Protein AF-A0A5N8HKJ6-F1 (afdb_monomer)

Solvent-accessible surface area (backbone atoms only — not comparable to full-atom values): 8875 Å² total; per-residue (Å²): 114,64,39,74,76,70,75,44,94,75,82,91,80,91,73,61,70,11,53,55,46,52,51,47,43,6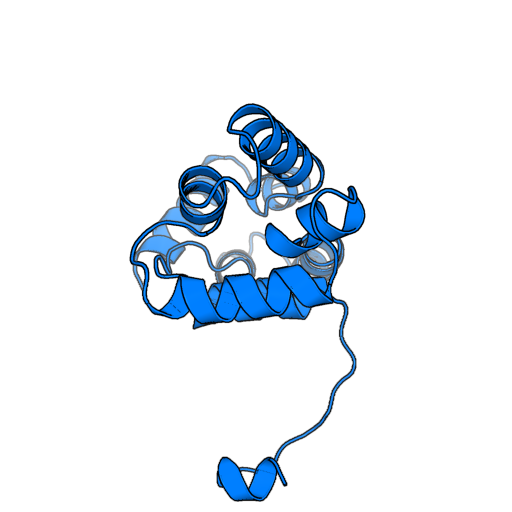2,78,64,40,96,67,66,45,75,42,69,64,57,40,47,50,50,35,38,76,71,64,75,39,53,73,67,55,44,54,52,50,49,65,63,38,31,79,29,40,78,54,71,73,54,54,40,39,74,74,63,72,39,54,77,71,57,50,55,56,49,52,66,58,44,73,80,48,92,59,58,68,68,59,43,37,36,75,73,65,70,41,53,67,69,54,49,54,51,51,55,48,53,50,57,73,58,37,60,54,67,66,62,50,43,45,74,73,70,45,53,72,65,60,49,51,48,42,46,56,66,34,55,76,118

Organism: Escherichia coli (NCBI:txid562)

Foldseek 3Di:
DVCVVVVHDDDDDDDAPLVVLLVCCCVPPPQNLDNLVLLLVVCVVVVVDDPVLSVVLCVVQRNLHDDLLRLCCVVVLDPPVRSVVLVVVCVPPPDDSLVSCCVVVSDPPVRSVVSVVVSVVSHDDSLVSSVVSPDDPVSSVVSSVVSNPD

pLDDT: mean 89.21, std 8.7, range [45.34, 97.31]

Structure (mmCIF, N/CA/C/O backbone):
data_AF-A0A5N8HKJ6-F1
#
_entry.id   AF-A0A5N8HKJ6-F1
#
loop_
_atom_site.group_PDB
_atom_site.id
_atom_site.type_symbol
_atom_site.label_atom_id
_atom_site.label_alt_id
_atom_site.label_comp_id
_atom_site.label_asym_id
_atom_site.label_entity_id
_atom_site.label_seq_id
_atom_site.pdbx_PDB_ins_code
_atom_site.Cartn_x
_atom_site.Cartn_y
_atom_site.Cartn_z
_atom_site.occupancy
_atom_site.B_iso_or_equiv
_atom_site.auth_seq_id
_atom_site.auth_comp_id
_atom_site.auth_asym_id
_atom_site.auth_atom_id
_atom_site.pdbx_PDB_model_num
ATOM 1 N N . ALA A 1 1 ? -11.269 -29.054 0.863 1.00 74.75 1 ALA A N 1
ATOM 2 C CA . ALA A 1 1 ? -12.429 -28.206 1.232 1.00 74.75 1 ALA A CA 1
ATOM 3 C C . ALA A 1 1 ? -12.642 -27.025 0.273 1.00 74.75 1 ALA A C 1
ATOM 5 O O . ALA A 1 1 ? -13.751 -26.889 -0.232 1.00 74.75 1 ALA A O 1
ATOM 6 N N . LEU A 1 2 ? -11.620 -26.202 -0.017 1.00 82.00 2 LEU A N 1
ATOM 7 C CA . LEU A 1 2 ? -11.758 -25.018 -0.887 1.00 82.00 2 LEU A CA 1
ATOM 8 C C . LEU A 1 2 ? -12.127 -25.353 -2.346 1.00 82.00 2 LEU A C 1
ATOM 10 O O . LEU A 1 2 ? -13.099 -24.811 -2.854 1.00 82.00 2 LEU A O 1
ATOM 14 N N . THR A 1 3 ? -11.432 -26.308 -2.979 1.00 88.94 3 THR A N 1
ATOM 15 C CA . THR A 1 3 ? -11.721 -26.800 -4.347 1.00 88.94 3 THR A CA 1
ATOM 16 C C . THR A 1 3 ? -13.197 -27.145 -4.549 1.00 88.94 3 THR A C 1
ATOM 18 O O . THR A 1 3 ? -13.793 -26.771 -5.552 1.00 88.94 3 THR A O 1
ATOM 21 N N . ARG A 1 4 ? -13.813 -27.799 -3.554 1.00 85.38 4 ARG A N 1
ATOM 22 C CA . ARG A 1 4 ? -15.234 -28.174 -3.576 1.00 85.38 4 ARG A CA 1
ATOM 23 C C . ARG A 1 4 ? -16.160 -26.958 -3.498 1.00 85.38 4 ARG A C 1
ATOM 25 O O . ARG A 1 4 ? -17.182 -26.952 -4.162 1.00 85.38 4 ARG A O 1
ATOM 32 N N . LYS A 1 5 ? -15.819 -25.949 -2.687 1.00 88.38 5 LYS A N 1
ATOM 33 C CA . LYS A 1 5 ? -16.622 -24.721 -2.548 1.00 88.38 5 LYS A CA 1
ATOM 34 C C . LYS A 1 5 ? -16.547 -23.822 -3.785 1.00 88.38 5 LYS A C 1
ATOM 36 O O . LYS A 1 5 ? -17.530 -23.176 -4.108 1.00 88.38 5 LYS A O 1
ATOM 41 N N . VAL A 1 6 ? -15.391 -23.768 -4.446 1.00 88.56 6 VAL A N 1
ATOM 42 C CA . VAL A 1 6 ? -15.146 -22.871 -5.591 1.00 88.56 6 VAL A CA 1
ATOM 43 C C . VAL A 1 6 ? -15.450 -23.553 -6.935 1.00 88.56 6 VAL A C 1
ATOM 45 O O . VAL A 1 6 ? -15.562 -22.883 -7.956 1.00 88.56 6 VAL A O 1
ATOM 48 N N . GLY A 1 7 ? -15.571 -24.886 -6.965 1.00 92.31 7 GLY A N 1
ATOM 49 C CA . GLY A 1 7 ? -15.829 -25.649 -8.193 1.00 92.31 7 GLY A CA 1
ATOM 50 C C . GLY A 1 7 ? -14.666 -25.630 -9.192 1.00 92.31 7 GLY A C 1
ATOM 51 O O . GLY A 1 7 ? -14.853 -25.926 -10.367 1.00 92.31 7 GLY A O 1
ATOM 52 N N . ARG A 1 8 ? -13.457 -25.257 -8.751 1.00 92.19 8 ARG A N 1
ATOM 53 C CA . ARG A 1 8 ? -12.254 -25.130 -9.590 1.00 92.19 8 ARG A CA 1
ATOM 54 C C . ARG A 1 8 ? -11.046 -25.745 -8.897 1.00 92.19 8 ARG A C 1
ATOM 56 O O . ARG A 1 8 ? -10.977 -25.757 -7.669 1.00 92.19 8 ARG A O 1
ATOM 63 N N . LYS A 1 9 ? -10.072 -26.228 -9.678 1.00 92.44 9 LYS A N 1
ATOM 64 C CA . LYS A 1 9 ? -8.794 -26.744 -9.159 1.00 92.44 9 LYS A CA 1
ATOM 65 C C . LYS A 1 9 ? -8.050 -25.624 -8.423 1.00 92.44 9 LYS A C 1
ATOM 67 O O . LYS A 1 9 ? -7.729 -24.603 -9.020 1.00 92.44 9 LYS A O 1
ATOM 72 N N . VAL A 1 10 ? -7.760 -25.831 -7.140 1.00 92.00 10 VAL A N 1
ATOM 73 C CA . VAL A 1 10 ? -7.018 -24.879 -6.298 1.00 92.00 10 VAL A CA 1
ATOM 74 C C . VAL A 1 10 ? -5.586 -25.374 -6.111 1.00 92.00 10 VAL A C 1
ATOM 76 O O . VAL A 1 10 ? -5.367 -26.557 -5.849 1.00 92.00 10 VAL A O 1
ATOM 79 N N . ARG A 1 11 ? -4.615 -24.464 -6.228 1.00 92.69 11 ARG A N 1
ATOM 80 C CA . ARG A 1 11 ? -3.211 -24.687 -5.865 1.00 92.69 11 ARG A CA 1
ATOM 81 C C . ARG A 1 11 ? -2.858 -23.765 -4.704 1.00 92.69 11 ARG A C 1
ATOM 83 O O . ARG A 1 11 ? -3.150 -22.576 -4.764 1.00 92.69 11 ARG A O 1
ATOM 90 N N . TYR A 1 12 ? -2.227 -24.314 -3.672 1.00 89.94 12 TYR A N 1
ATOM 91 C CA . TYR A 1 12 ? -1.686 -23.526 -2.569 1.00 89.94 12 TYR A CA 1
ATOM 92 C C . TYR A 1 12 ? -0.279 -23.053 -2.929 1.00 89.94 12 TYR A C 1
ATOM 94 O O . TYR A 1 12 ? 0.519 -23.832 -3.449 1.00 89.94 12 TYR A O 1
ATOM 102 N N . VAL A 1 13 ? 0.008 -21.779 -2.675 1.00 91.25 13 VAL A N 1
ATOM 103 C CA . VAL A 1 13 ? 1.317 -21.164 -2.915 1.00 91.25 13 VAL A CA 1
ATOM 104 C C . VAL A 1 13 ? 1.726 -20.359 -1.690 1.00 91.25 13 VAL A C 1
ATOM 106 O O . VAL A 1 13 ? 0.878 -19.761 -1.027 1.00 91.25 13 VAL A O 1
ATOM 109 N N . ILE A 1 14 ? 3.022 -20.354 -1.389 1.00 91.31 14 ILE A N 1
ATOM 110 C CA . ILE A 1 14 ? 3.601 -19.494 -0.357 1.00 91.31 14 ILE A CA 1
ATOM 111 C C . ILE A 1 14 ? 4.106 -18.236 -1.054 1.00 91.31 14 ILE A C 1
ATOM 113 O O . ILE A 1 14 ? 4.852 -18.315 -2.028 1.00 91.31 14 ILE A O 1
ATOM 117 N N . VAL A 1 15 ? 3.677 -17.078 -0.564 1.00 90.62 15 VAL A N 1
ATOM 118 C CA . VAL A 1 15 ? 4.043 -15.771 -1.111 1.00 90.62 15 VAL A CA 1
ATOM 119 C C . VAL A 1 15 ? 4.403 -14.814 0.015 1.00 90.62 15 VAL A C 1
ATOM 121 O O . VAL A 1 15 ? 3.999 -15.004 1.163 1.00 90.62 15 VAL A O 1
ATOM 124 N N . LEU A 1 16 ? 5.146 -13.759 -0.318 1.00 90.25 16 LEU A N 1
ATOM 125 C CA . LEU A 1 16 ? 5.393 -12.665 0.616 1.00 90.25 16 LEU A CA 1
ATOM 126 C C . LEU A 1 16 ? 4.070 -12.015 1.024 1.00 90.25 16 LEU A C 1
ATOM 128 O O . LEU A 1 16 ? 3.171 -11.850 0.201 1.00 90.25 16 LEU A O 1
ATOM 132 N N . ARG A 1 17 ? 3.986 -11.568 2.276 1.00 89.19 17 ARG A N 1
ATOM 133 C CA . ARG A 1 17 ? 2.807 -10.888 2.828 1.00 89.19 17 ARG A CA 1
ATOM 134 C C . ARG A 1 17 ? 2.289 -9.766 1.926 1.00 89.19 17 ARG A C 1
ATOM 136 O O . ARG A 1 17 ? 1.097 -9.705 1.650 1.00 89.19 17 ARG A O 1
ATOM 143 N N . GLY A 1 18 ? 3.179 -8.921 1.411 1.00 90.94 18 GLY A N 1
ATOM 144 C CA . GLY A 1 18 ? 2.789 -7.815 0.542 1.00 90.94 18 GLY A CA 1
ATOM 145 C C . GLY A 1 18 ? 2.181 -8.237 -0.802 1.00 90.94 18 GLY A C 1
ATOM 146 O O . GLY A 1 18 ? 1.433 -7.458 -1.388 1.00 90.94 18 GLY A O 1
ATOM 147 N N . GLN A 1 19 ? 2.397 -9.480 -1.268 1.00 92.00 19 GLN A N 1
ATOM 148 C CA . GLN A 1 19 ? 1.668 -10.016 -2.431 1.00 92.00 19 GLN A CA 1
ATOM 149 C C . GLN A 1 19 ? 0.180 -10.145 -2.111 1.00 92.00 19 GLN A C 1
ATOM 151 O O . GLN A 1 19 ? -0.664 -9.820 -2.940 1.00 92.00 19 GLN A O 1
ATOM 156 N N . ILE A 1 20 ? -0.140 -10.580 -0.889 1.00 90.56 20 ILE A N 1
ATOM 157 C CA . ILE A 1 20 ? -1.521 -10.694 -0.413 1.00 90.56 20 ILE A CA 1
ATOM 158 C C . ILE A 1 20 ? -2.144 -9.301 -0.353 1.00 90.56 20 ILE A C 1
ATOM 160 O O . ILE A 1 20 ? -3.230 -9.096 -0.882 1.00 90.56 20 ILE A O 1
ATOM 164 N N . VAL A 1 21 ? -1.436 -8.329 0.230 1.00 90.19 21 VAL A N 1
ATOM 165 C CA . VAL A 1 21 ? -1.908 -6.939 0.328 1.00 90.19 21 VAL A CA 1
ATOM 166 C C . VAL A 1 21 ? -2.183 -6.349 -1.052 1.00 90.19 21 VAL A C 1
ATOM 168 O O . VAL A 1 21 ? -3.248 -5.777 -1.277 1.00 90.19 21 VAL A O 1
ATOM 171 N N . THR A 1 22 ? -1.250 -6.521 -1.987 1.00 90.12 22 THR A N 1
ATOM 172 C CA . THR A 1 22 ? -1.385 -5.994 -3.349 1.00 90.12 22 THR A CA 1
ATOM 173 C C . THR A 1 22 ? -2.542 -6.663 -4.091 1.00 90.12 22 THR A C 1
ATOM 175 O O . THR A 1 22 ? -3.369 -5.971 -4.676 1.00 90.12 22 THR A O 1
ATOM 178 N N . GLY A 1 23 ? -2.678 -7.989 -3.989 1.00 89.31 23 GLY A N 1
ATOM 179 C CA . GLY A 1 23 ? -3.789 -8.723 -4.597 1.00 89.31 23 GLY A CA 1
ATOM 180 C C . GLY A 1 23 ? -5.154 -8.353 -4.009 1.00 89.31 23 GLY A C 1
ATOM 181 O O . GLY A 1 23 ? -6.116 -8.181 -4.752 1.00 89.31 23 GLY A O 1
ATOM 182 N N . LEU A 1 24 ? -5.248 -8.171 -2.687 1.00 87.31 24 LEU A N 1
ATOM 183 C CA . LEU A 1 24 ? -6.483 -7.713 -2.047 1.00 87.31 24 LEU A CA 1
ATOM 184 C C . LEU A 1 24 ? -6.882 -6.317 -2.531 1.00 87.31 24 LEU A C 1
ATOM 186 O O . LEU A 1 24 ? -8.059 -6.087 -2.789 1.00 87.31 24 LEU A O 1
ATOM 190 N N . ARG A 1 25 ? -5.923 -5.396 -2.683 1.00 86.44 25 ARG A N 1
ATOM 191 C CA . ARG A 1 25 ? -6.202 -4.061 -3.230 1.00 86.44 25 ARG A CA 1
ATOM 192 C C . ARG A 1 25 ? -6.677 -4.139 -4.678 1.00 86.44 25 ARG A C 1
ATOM 194 O O . ARG A 1 25 ? -7.692 -3.534 -4.980 1.00 86.44 25 ARG A O 1
ATOM 201 N N . HIS A 1 26 ? -6.023 -4.931 -5.524 1.00 85.00 26 HIS A N 1
ATOM 202 C CA . HIS A 1 26 ? -6.441 -5.105 -6.917 1.00 85.00 26 HIS A CA 1
ATOM 203 C C . HIS A 1 26 ? -7.901 -5.590 -7.030 1.00 85.00 26 HIS A C 1
ATOM 205 O O . HIS A 1 26 ? -8.706 -4.988 -7.732 1.00 85.00 26 HIS A O 1
ATOM 211 N N . TRP A 1 27 ? -8.281 -6.637 -6.288 1.00 82.88 27 TRP A N 1
ATOM 212 C CA . TRP A 1 27 ? -9.621 -7.228 -6.416 1.00 82.88 27 TRP A CA 1
ATOM 213 C C . TRP A 1 27 ? -10.718 -6.515 -5.615 1.00 82.88 27 TRP A C 1
ATOM 215 O O . TRP A 1 27 ? -11.883 -6.550 -6.014 1.00 82.88 27 TRP A O 1
ATOM 225 N N . TYR A 1 28 ? -10.377 -5.901 -4.477 1.00 78.44 28 TYR A N 1
ATOM 226 C CA . TYR A 1 28 ? -11.363 -5.416 -3.503 1.00 78.44 28 TYR A CA 1
ATOM 227 C C . TYR A 1 28 ? -11.262 -3.923 -3.171 1.00 78.44 28 TYR A C 1
ATOM 229 O O . TYR A 1 28 ? -12.129 -3.414 -2.453 1.00 78.44 28 TYR A O 1
ATOM 237 N N . ALA A 1 29 ? -10.259 -3.186 -3.663 1.00 75.25 29 ALA A N 1
ATOM 238 C CA . ALA A 1 29 ? -10.271 -1.737 -3.496 1.00 75.25 29 ALA A CA 1
ATOM 239 C C . ALA A 1 29 ? -11.431 -1.139 -4.302 1.00 75.25 29 ALA A C 1
ATOM 241 O O . ALA A 1 29 ? -11.594 -1.389 -5.493 1.00 75.25 29 ALA A O 1
ATOM 242 N N . ARG A 1 30 ? -12.238 -0.298 -3.643 1.00 60.50 30 ARG A N 1
ATOM 243 C CA . ARG A 1 30 ? -13.387 0.393 -4.258 1.00 60.50 30 ARG A CA 1
ATOM 244 C C . ARG A 1 30 ? -12.985 1.431 -5.323 1.00 60.50 30 ARG A C 1
ATOM 246 O O . ARG A 1 30 ? -13.863 2.030 -5.928 1.00 60.50 30 ARG A O 1
ATOM 253 N N . ARG A 1 31 ? -11.684 1.658 -5.537 1.00 57.84 31 ARG A N 1
ATOM 254 C CA . ARG A 1 31 ? -11.116 2.475 -6.619 1.00 57.84 31 ARG A CA 1
ATOM 255 C C . ARG A 1 31 ? -10.070 1.622 -7.335 1.00 57.84 31 ARG A C 1
ATOM 257 O O . ARG A 1 31 ? -9.027 1.350 -6.747 1.00 57.84 31 ARG A O 1
ATOM 264 N N . ARG A 1 32 ? -10.393 1.161 -8.545 1.00 57.78 32 ARG A N 1
ATOM 265 C CA . ARG A 1 32 ? -9.575 0.227 -9.341 1.00 57.78 32 ARG A CA 1
ATOM 266 C C . ARG A 1 32 ? -8.406 0.886 -10.086 1.00 57.78 32 ARG A C 1
ATOM 268 O O . ARG A 1 32 ? -7.538 0.170 -10.552 1.00 57.78 32 ARG A O 1
ATOM 275 N N . GLY A 1 33 ? -8.318 2.217 -10.088 1.00 55.91 33 GLY A N 1
ATOM 276 C CA . GLY A 1 33 ? -7.417 2.979 -10.966 1.00 55.91 33 GLY A CA 1
ATOM 277 C C . GLY A 1 33 ? -5.908 2.939 -10.680 1.00 55.91 33 GLY A C 1
ATOM 278 O O . GLY A 1 33 ? -5.175 3.757 -11.212 1.00 55.91 33 GLY A O 1
ATOM 279 N N . HIS A 1 34 ? -5.415 2.047 -9.818 1.00 71.06 34 HIS A N 1
ATOM 280 C CA . HIS A 1 34 ? -3.977 1.940 -9.538 1.00 71.06 34 HIS A CA 1
ATOM 281 C C . HIS A 1 34 ? -3.574 0.477 -9.381 1.00 71.06 34 HIS A C 1
ATOM 283 O O . HIS A 1 34 ? -3.286 0.028 -8.267 1.00 71.06 34 HIS A O 1
ATOM 289 N N . ASP A 1 35 ? -3.566 -0.277 -10.481 1.00 86.19 35 ASP A N 1
ATOM 290 C CA . ASP A 1 35 ? -2.946 -1.597 -10.501 1.00 86.19 35 ASP A CA 1
ATOM 291 C C . ASP A 1 35 ? -1.445 -1.485 -10.831 1.00 86.19 35 ASP A C 1
ATOM 293 O O . ASP A 1 35 ? -1.060 -1.268 -11.984 1.00 86.19 35 ASP A O 1
ATOM 297 N N . PRO A 1 36 ? -0.544 -1.700 -9.853 1.00 90.06 36 PRO A N 1
ATOM 298 C CA . PRO A 1 36 ? 0.885 -1.601 -10.103 1.00 90.06 36 PRO A CA 1
ATOM 299 C C . PRO A 1 36 ? 1.395 -2.691 -11.060 1.00 90.06 36 PRO A C 1
ATOM 301 O O . PRO A 1 36 ? 2.464 -2.530 -11.647 1.00 90.06 36 PRO A O 1
ATOM 304 N N . ARG A 1 37 ? 0.673 -3.813 -11.228 1.00 90.44 37 ARG A N 1
ATOM 305 C CA . ARG A 1 37 ? 1.037 -4.838 -12.219 1.00 90.44 37 ARG A CA 1
ATOM 306 C C . ARG A 1 37 ? 0.744 -4.389 -13.639 1.00 90.44 37 ARG A C 1
ATOM 308 O O . ARG A 1 37 ? 1.591 -4.617 -14.500 1.00 90.44 37 ARG A O 1
ATOM 315 N N . ALA A 1 38 ? -0.402 -3.762 -13.867 1.00 90.31 38 ALA A N 1
ATOM 316 C 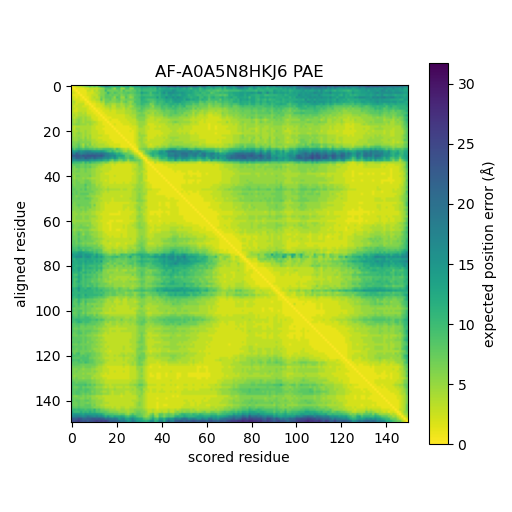CA . ALA A 1 38 ? -0.765 -3.241 -15.176 1.00 90.31 38 ALA A CA 1
ATOM 317 C C . ALA A 1 38 ? 0.172 -2.098 -15.598 1.00 90.31 38 ALA A C 1
ATOM 319 O O . ALA A 1 38 ? 0.647 -2.105 -16.728 1.00 90.31 38 ALA A O 1
ATOM 320 N N . MET A 1 39 ? 0.582 -1.212 -14.676 1.00 92.19 39 MET A N 1
ATOM 321 C CA . MET A 1 39 ? 1.631 -0.211 -14.956 1.00 92.19 39 MET A CA 1
ATOM 322 C C . MET A 1 39 ? 2.929 -0.847 -15.481 1.00 92.19 39 MET A C 1
ATOM 324 O O . MET A 1 39 ? 3.496 -0.392 -16.472 1.00 92.19 39 MET A O 1
ATOM 328 N N . LEU A 1 40 ? 3.406 -1.915 -14.830 1.00 94.94 40 LEU A N 1
ATOM 329 C CA . LEU A 1 40 ? 4.617 -2.620 -15.263 1.00 94.94 40 LEU A CA 1
ATOM 330 C C . LEU A 1 40 ? 4.424 -3.326 -16.606 1.00 94.94 40 LEU A C 1
ATOM 332 O O . LEU A 1 40 ? 5.336 -3.329 -17.428 1.00 94.94 40 LEU A O 1
ATOM 336 N N . TYR A 1 41 ? 3.250 -3.914 -16.832 1.00 94.19 41 TYR A N 1
ATOM 337 C CA . TYR A 1 41 ? 2.916 -4.544 -18.104 1.00 94.19 41 TYR A CA 1
ATOM 338 C C . TYR A 1 41 ? 2.925 -3.524 -19.249 1.00 94.19 41 TYR A C 1
ATOM 340 O O . TYR A 1 41 ? 3.613 -3.741 -20.244 1.00 94.19 41 TYR A O 1
ATOM 348 N N . ASN A 1 42 ? 2.253 -2.383 -19.081 1.00 94.25 42 ASN A N 1
ATOM 349 C CA . ASN A 1 42 ? 2.205 -1.322 -20.087 1.00 94.25 42 ASN A CA 1
ATOM 350 C C . ASN A 1 42 ? 3.594 -0.729 -20.352 1.00 94.25 42 ASN A C 1
ATOM 352 O O . ASN A 1 42 ? 3.953 -0.511 -21.504 1.00 94.25 42 ASN A O 1
ATOM 356 N N . ALA A 1 43 ? 4.432 -0.563 -19.323 1.00 95.75 43 ALA A N 1
ATOM 357 C CA . ALA A 1 43 ? 5.813 -0.113 -19.511 1.00 95.75 43 ALA A CA 1
ATOM 358 C C . ALA A 1 43 ? 6.645 -1.067 -20.394 1.00 95.75 43 ALA A C 1
ATOM 360 O O . ALA A 1 43 ? 7.525 -0.614 -21.128 1.00 95.75 43 ALA A O 1
ATOM 361 N N . VAL A 1 44 ? 6.361 -2.376 -20.354 1.00 96.75 44 VAL A N 1
ATOM 362 C CA . VAL A 1 44 ? 6.970 -3.365 -21.263 1.00 96.75 44 VAL A CA 1
ATOM 363 C C . VAL A 1 44 ? 6.369 -3.271 -22.662 1.00 96.75 44 VAL A C 1
ATOM 365 O O . VAL A 1 44 ? 7.116 -3.324 -23.637 1.00 96.75 44 VAL A O 1
ATOM 368 N N . GLN A 1 45 ? 5.049 -3.084 -22.782 1.00 95.94 45 GLN A N 1
ATOM 369 C CA . GLN A 1 45 ? 4.392 -2.900 -24.085 1.00 95.94 45 GLN A CA 1
ATOM 370 C C . GLN A 1 45 ? 4.938 -1.678 -24.834 1.00 95.94 45 GLN A C 1
ATOM 372 O O . GLN A 1 45 ? 5.201 -1.756 -26.032 1.00 95.94 45 GLN A O 1
ATOM 377 N N . HIS A 1 46 ? 5.193 -0.583 -24.116 1.00 95.81 46 HIS A N 1
ATOM 378 C CA . HIS A 1 46 ? 5.816 0.630 -24.655 1.00 95.81 46 HIS A CA 1
ATOM 379 C C . HIS A 1 46 ? 7.334 0.510 -24.873 1.00 95.81 46 HIS A C 1
ATOM 381 O O . HIS A 1 46 ? 7.964 1.465 -25.321 1.00 95.81 46 HIS A O 1
ATOM 387 N N . GLN A 1 47 ? 7.941 -0.643 -24.561 1.00 96.44 47 GLN A N 1
ATOM 388 C CA . GLN A 1 47 ? 9.388 -0.895 -24.641 1.00 96.44 47 GLN A CA 1
ATOM 389 C C . GLN A 1 47 ? 10.243 0.037 -23.763 1.00 96.44 47 GLN A C 1
ATOM 391 O O . GLN A 1 47 ? 11.446 0.175 -23.980 1.00 96.44 47 GLN A O 1
ATOM 396 N N . TRP A 1 48 ? 9.648 0.665 -22.746 1.00 97.31 48 TRP A N 1
ATOM 397 C CA . TRP A 1 48 ? 10.370 1.514 -21.791 1.00 97.31 48 TRP A CA 1
ATOM 398 C C . TRP A 1 48 ? 11.104 0.693 -20.735 1.00 97.31 48 TRP A C 1
ATOM 400 O O . TRP A 1 48 ? 12.122 1.137 -20.208 1.00 97.31 48 TRP A O 1
ATOM 410 N N . LEU A 1 49 ? 10.599 -0.505 -20.433 1.00 97.31 49 LEU A N 1
ATOM 411 C CA . LEU A 1 49 ? 11.231 -1.467 -19.537 1.00 97.31 49 LEU A CA 1
ATOM 412 C C . LEU A 1 49 ? 11.291 -2.853 -20.170 1.00 97.31 49 LEU A C 1
ATOM 414 O O . LEU A 1 49 ? 10.417 -3.267 -20.925 1.00 97.31 49 LEU A O 1
ATOM 418 N N . THR A 1 50 ? 12.309 -3.610 -19.784 1.00 97.00 50 THR A N 1
ATOM 419 C CA . THR A 1 50 ? 12.413 -5.045 -20.055 1.00 97.00 50 THR A CA 1
ATOM 420 C C . THR A 1 50 ? 11.644 -5.859 -19.015 1.00 97.00 50 THR A C 1
ATOM 422 O O . THR A 1 50 ? 11.437 -5.425 -17.875 1.00 97.00 50 THR A O 1
ATOM 425 N N . GLU A 1 51 ? 11.294 -7.103 -19.355 1.00 95.12 51 GLU A N 1
ATOM 426 C CA . GLU A 1 51 ? 10.691 -8.035 -18.394 1.00 95.12 51 GLU A CA 1
ATOM 427 C C . GLU A 1 51 ? 11.565 -8.225 -17.143 1.00 95.12 51 GLU A C 1
ATOM 429 O O . GLU A 1 51 ? 11.050 -8.268 -16.024 1.00 95.12 51 GLU A O 1
ATOM 434 N N . GLN A 1 52 ? 12.892 -8.256 -17.303 1.00 96.50 52 GLN A N 1
ATOM 435 C CA . GLN A 1 52 ? 13.819 -8.356 -16.177 1.00 96.50 52 GLN A CA 1
ATOM 436 C C . GLN A 1 52 ? 13.688 -7.155 -15.227 1.00 96.50 52 GLN A C 1
ATOM 438 O O . GLN A 1 52 ? 13.536 -7.351 -14.016 1.00 96.50 52 GLN A O 1
ATOM 443 N N . GLN A 1 53 ? 13.693 -5.929 -15.763 1.00 96.44 53 GLN A N 1
ATOM 444 C CA . GLN A 1 53 ? 13.549 -4.707 -14.964 1.00 96.44 53 GLN A CA 1
ATOM 445 C C . GLN A 1 53 ? 12.215 -4.690 -14.216 1.00 96.44 53 GLN A C 1
ATOM 447 O O . GLN A 1 53 ? 12.184 -4.395 -13.021 1.00 96.44 53 GLN A O 1
ATOM 452 N N . THR A 1 54 ? 11.112 -5.083 -14.863 1.00 96.62 54 THR A N 1
ATOM 453 C CA . THR A 1 54 ? 9.817 -5.160 -14.165 1.00 96.62 54 THR A CA 1
ATOM 454 C C . THR A 1 54 ? 9.816 -6.188 -13.035 1.00 96.62 54 THR A C 1
ATOM 456 O O . THR A 1 54 ? 9.253 -5.931 -11.969 1.00 96.62 54 THR A O 1
ATOM 459 N N . GLY A 1 55 ? 10.493 -7.327 -13.214 1.00 95.75 55 GLY A N 1
ATOM 460 C CA . GLY A 1 55 ? 10.665 -8.330 -12.167 1.00 95.75 55 GLY A CA 1
ATOM 461 C C . GLY A 1 55 ? 11.450 -7.800 -10.965 1.00 95.75 55 GLY A C 1
ATOM 462 O O . GLY A 1 55 ? 11.096 -8.076 -9.816 1.00 95.75 55 GLY A O 1
ATOM 463 N N . GLU A 1 56 ? 12.493 -7.00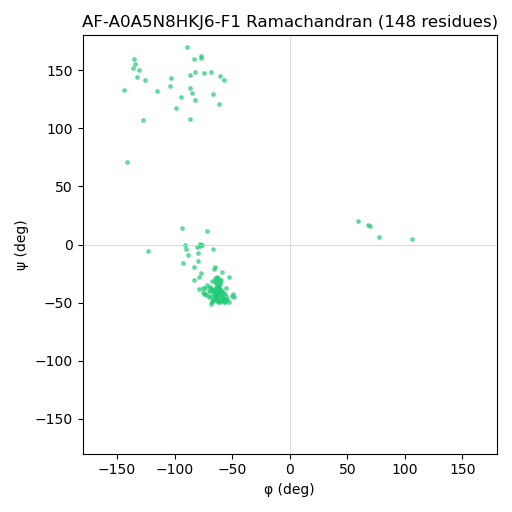6 -11.204 1.00 96.50 56 GLU A N 1
ATOM 464 C CA . GLU A 1 56 ? 13.270 -6.339 -10.155 1.00 96.50 56 GLU A CA 1
ATOM 465 C C . GLU A 1 56 ? 12.450 -5.283 -9.412 1.00 96.50 56 GLU A C 1
ATOM 467 O O . GLU A 1 56 ? 12.412 -5.305 -8.179 1.00 96.50 56 GLU A O 1
ATOM 472 N N . ILE A 1 57 ? 11.731 -4.428 -10.141 1.00 97.19 57 ILE A N 1
ATOM 473 C CA . ILE A 1 57 ? 10.833 -3.424 -9.562 1.00 97.19 57 ILE A CA 1
ATOM 474 C C . ILE A 1 57 ? 9.764 -4.101 -8.702 1.00 97.19 57 ILE A C 1
ATOM 476 O O . ILE A 1 57 ? 9.546 -3.706 -7.557 1.00 97.19 57 ILE A O 1
ATOM 480 N N . TRP A 1 58 ? 9.147 -5.179 -9.192 1.00 95.88 58 TRP A N 1
ATOM 481 C CA . TRP A 1 58 ? 8.136 -5.920 -8.438 1.00 95.88 58 TRP A CA 1
ATOM 482 C C . TRP A 1 58 ? 8.690 -6.512 -7.137 1.00 95.88 58 TRP A C 1
ATOM 484 O O . TRP A 1 58 ? 8.038 -6.443 -6.090 1.00 95.88 58 TRP A O 1
ATOM 494 N N . ARG A 1 59 ? 9.914 -7.061 -7.173 1.00 94.56 59 ARG A N 1
ATOM 495 C CA . ARG A 1 59 ? 10.604 -7.575 -5.977 1.00 94.56 59 ARG A CA 1
ATOM 496 C C . ARG A 1 59 ? 10.913 -6.481 -4.956 1.00 94.56 59 ARG A C 1
ATOM 498 O O . ARG A 1 59 ? 10.907 -6.782 -3.767 1.00 94.56 59 ARG A O 1
ATOM 505 N N . GLN A 1 60 ? 11.144 -5.244 -5.391 1.00 94.69 60 GLN A N 1
ATOM 506 C CA . GLN A 1 60 ? 11.331 -4.095 -4.497 1.00 94.69 60 GLN A CA 1
ATOM 507 C C . GLN A 1 60 ? 9.997 -3.556 -3.964 1.00 94.69 60 GLN A C 1
ATOM 509 O O . GLN A 1 60 ? 9.896 -3.215 -2.788 1.00 94.69 60 GLN A O 1
ATOM 514 N N . TYR A 1 61 ? 8.954 -3.52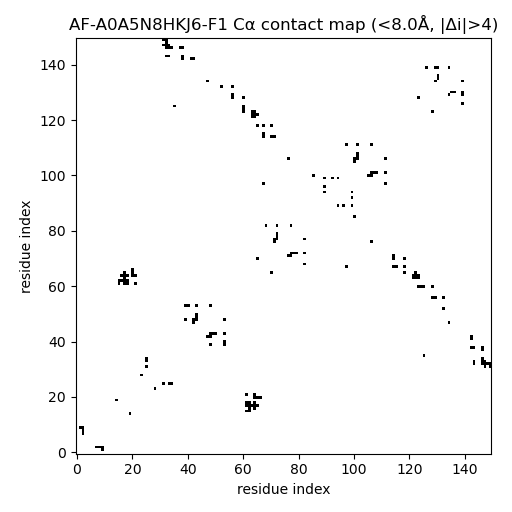4 -4.793 1.00 95.06 61 TYR A N 1
ATOM 515 C CA . TYR A 1 61 ? 7.644 -2.972 -4.448 1.00 95.06 61 TYR A CA 1
ATOM 516 C C . TYR A 1 61 ? 6.912 -3.792 -3.378 1.00 95.06 61 TYR A C 1
ATOM 518 O O . TYR A 1 61 ? 6.415 -3.256 -2.386 1.00 95.06 61 TYR A O 1
ATOM 526 N N . VAL A 1 62 ? 6.840 -5.107 -3.586 1.00 94.19 62 VAL A N 1
ATOM 527 C CA . VAL A 1 62 ? 5.966 -6.016 -2.834 1.00 94.19 62 VAL A CA 1
ATOM 528 C C . VAL A 1 62 ? 6.273 -6.075 -1.336 1.00 94.19 62 VAL A C 1
ATOM 530 O O . VAL A 1 62 ? 5.324 -5.986 -0.560 1.00 94.19 62 VAL A O 1
ATOM 533 N N . PRO A 1 63 ? 7.529 -6.237 -0.874 1.00 93.25 63 PRO A N 1
ATOM 534 C CA . PRO A 1 63 ? 7.825 -6.353 0.557 1.00 93.25 63 PRO A CA 1
ATOM 535 C C . PRO A 1 63 ? 7.371 -5.142 1.378 1.00 93.25 63 PRO A C 1
ATOM 537 O O . PRO A 1 63 ? 7.104 -5.279 2.568 1.00 93.25 63 PRO A O 1
ATOM 540 N N . HIS A 1 64 ? 7.239 -3.988 0.725 1.00 92.94 64 HIS A N 1
ATOM 541 C CA . HIS A 1 64 ? 6.888 -2.711 1.330 1.00 92.94 64 HIS A CA 1
ATOM 542 C C . HIS A 1 64 ? 5.380 -2.424 1.291 1.00 92.94 64 HIS A C 1
ATOM 544 O O . HIS A 1 64 ? 4.960 -1.293 1.501 1.00 92.94 64 HIS A O 1
ATOM 550 N N . GLN A 1 65 ? 4.533 -3.418 1.005 1.00 92.31 65 GLN A N 1
ATOM 551 C CA . GLN A 1 65 ? 3.079 -3.241 1.012 1.00 92.31 65 GLN A CA 1
ATOM 552 C C . GLN A 1 65 ? 2.460 -3.739 2.318 1.00 92.31 65 GLN A C 1
ATOM 554 O O . GLN A 1 65 ? 2.494 -4.931 2.626 1.00 92.31 65 GLN A O 1
ATOM 559 N N . PHE A 1 66 ? 1.836 -2.812 3.050 1.00 90.31 66 PHE A N 1
ATOM 560 C CA . PHE A 1 66 ? 1.279 -3.044 4.384 1.00 90.31 66 PHE A CA 1
ATOM 561 C C . PHE A 1 66 ? -0.194 -2.644 4.459 1.00 90.31 66 PHE A C 1
ATOM 563 O O . PHE A 1 66 ? -0.604 -1.615 3.907 1.00 90.31 66 PHE A O 1
ATOM 570 N N . LEU A 1 67 ? -1.005 -3.424 5.175 1.00 88.69 67 LEU A N 1
ATOM 571 C CA . LEU A 1 67 ? -2.361 -3.010 5.530 1.00 88.69 67 LEU A CA 1
ATOM 572 C C . LEU A 1 67 ? -2.339 -2.108 6.764 1.00 88.69 67 LEU A C 1
ATOM 574 O O . LEU A 1 67 ? -1.558 -2.292 7.693 1.00 88.69 67 LEU A O 1
ATOM 578 N N . PHE A 1 68 ? -3.287 -1.179 6.812 1.00 88.69 68 PHE A N 1
ATOM 579 C CA . PHE A 1 68 ? -3.449 -0.265 7.941 1.00 88.69 68 PHE A CA 1
ATOM 580 C C . PHE A 1 68 ? -3.643 -1.011 9.276 1.00 88.69 68 PHE A C 1
ATOM 582 O O . PHE A 1 68 ? -2.957 -0.740 10.260 1.00 88.69 68 PHE A O 1
ATOM 589 N N . ALA A 1 69 ? -4.521 -2.021 9.286 1.00 87.38 69 ALA A N 1
ATOM 590 C CA . ALA A 1 69 ? -4.786 -2.855 10.459 1.00 87.38 69 ALA A CA 1
ATOM 591 C C . ALA A 1 69 ? -3.531 -3.586 10.968 1.00 87.38 69 ALA A C 1
ATOM 593 O O . ALA A 1 69 ? -3.388 -3.836 12.160 1.00 87.38 69 ALA A O 1
ATOM 594 N N . GLU A 1 70 ? -2.602 -3.912 10.073 1.00 87.56 70 GLU A N 1
ATOM 595 C CA . GLU A 1 70 ? -1.374 -4.609 10.433 1.00 87.56 70 GLU A CA 1
ATOM 596 C C . GLU A 1 70 ? -0.421 -3.692 11.188 1.00 87.56 70 GLU A C 1
ATOM 598 O O . GLU A 1 70 ? 0.113 -4.091 12.221 1.00 87.56 70 GLU A O 1
ATOM 603 N N . ILE A 1 71 ? -0.271 -2.453 10.721 1.00 90.06 71 ILE A N 1
ATOM 604 C CA . ILE A 1 71 ? 0.564 -1.446 11.379 1.00 90.06 71 ILE A CA 1
ATOM 605 C C . ILE A 1 71 ? 0.009 -1.137 12.773 1.00 90.06 71 ILE A C 1
ATOM 607 O O . ILE A 1 71 ? 0.770 -1.136 13.737 1.00 90.06 71 ILE A O 1
ATOM 611 N N . LEU A 1 72 ? -1.316 -0.993 12.910 1.00 89.25 72 LEU A N 1
ATOM 612 C CA . LEU A 1 72 ? -1.969 -0.839 14.217 1.00 89.25 72 LEU A CA 1
ATOM 613 C C . LEU A 1 72 ? -1.627 -1.974 15.186 1.00 89.25 72 LEU A C 1
ATOM 615 O O . LEU A 1 72 ? -1.326 -1.718 16.352 1.00 89.25 72 LEU A O 1
ATOM 619 N N . THR A 1 73 ? -1.659 -3.222 14.707 1.00 88.94 73 THR A N 1
ATOM 620 C CA . THR A 1 73 ? -1.325 -4.374 15.554 1.00 88.94 73 THR A CA 1
ATOM 621 C C . THR A 1 73 ? 0.154 -4.436 15.916 1.00 88.94 73 THR A C 1
ATOM 623 O O . THR A 1 73 ? 0.487 -4.785 17.044 1.00 88.94 73 THR A O 1
ATOM 626 N N . THR A 1 74 ? 1.046 -4.079 14.989 1.00 86.56 74 THR A N 1
ATOM 627 C CA . THR A 1 74 ? 2.496 -4.084 15.223 1.00 86.56 74 THR A CA 1
ATOM 628 C C . THR A 1 74 ? 2.921 -2.998 16.207 1.00 86.56 74 THR A C 1
ATOM 630 O O . THR A 1 74 ? 3.789 -3.247 17.035 1.00 86.56 74 THR A O 1
ATOM 633 N N . LEU A 1 75 ? 2.286 -1.826 16.165 1.00 84.94 75 LEU A N 1
ATOM 634 C CA . LEU A 1 75 ? 2.557 -0.726 17.095 1.00 84.94 75 LEU A CA 1
ATOM 635 C C . LEU A 1 75 ? 1.917 -0.923 18.482 1.00 84.94 75 LEU A C 1
ATOM 637 O O . LEU A 1 75 ? 2.092 -0.087 19.361 1.00 84.94 75 LEU A O 1
ATOM 641 N N . GLY A 1 76 ? 1.175 -2.016 18.693 1.00 83.19 76 GLY A N 1
ATOM 642 C CA . GLY A 1 76 ? 0.569 -2.343 19.984 1.00 83.19 76 GLY A CA 1
ATOM 643 C C . GLY A 1 76 ? -0.698 -1.551 20.317 1.00 83.19 76 GLY A C 1
ATOM 644 O O . GLY A 1 76 ? -1.234 -1.711 21.409 1.00 83.19 76 GLY A O 1
ATOM 645 N N . HIS A 1 77 ? -1.220 -0.746 19.387 1.00 81.31 77 HIS A N 1
ATOM 646 C CA . HIS A 1 77 ? -2.448 0.025 19.607 1.00 81.31 77 HIS A CA 1
ATOM 647 C C . HIS A 1 77 ? -3.687 -0.868 19.727 1.00 81.31 77 HIS A C 1
ATOM 649 O O . HIS A 1 77 ? -4.633 -0.520 20.426 1.00 81.31 77 HIS A O 1
ATOM 655 N N . ILE A 1 78 ? -3.698 -2.017 19.042 1.00 85.38 78 ILE A N 1
ATOM 656 C CA . ILE A 1 78 ? -4.804 -2.981 19.072 1.00 85.38 78 ILE A CA 1
ATOM 657 C C . ILE A 1 78 ? -4.226 -4.397 18.996 1.00 85.38 78 ILE A C 1
ATOM 659 O O . ILE A 1 78 ? -3.398 -4.690 18.139 1.00 85.38 78 ILE A O 1
ATOM 663 N N . ASN A 1 79 ? -4.676 -5.315 19.852 1.00 86.06 79 ASN A N 1
ATOM 664 C CA . ASN A 1 79 ? -4.254 -6.716 19.759 1.00 86.06 79 ASN A CA 1
ATOM 665 C C . ASN A 1 79 ? -4.982 -7.476 18.622 1.00 86.06 79 ASN A C 1
ATOM 667 O O . ASN A 1 79 ? -6.035 -7.063 18.130 1.00 86.06 79 ASN A O 1
ATOM 671 N N . ARG A 1 80 ? -4.437 -8.629 18.206 1.00 82.06 80 ARG A N 1
ATOM 672 C CA . ARG A 1 80 ? -4.983 -9.426 17.084 1.00 82.06 80 ARG A CA 1
ATOM 673 C C . ARG A 1 80 ? -6.411 -9.936 17.299 1.00 82.06 80 ARG A C 1
ATOM 675 O O . ARG A 1 80 ? -7.143 -10.115 16.332 1.00 82.06 80 ARG A O 1
ATOM 682 N N . SER A 1 81 ? -6.818 -10.196 18.535 1.00 84.94 81 SER A N 1
ATOM 683 C CA . SER A 1 81 ? -8.177 -10.671 18.809 1.00 84.94 81 SER A CA 1
ATOM 684 C C . SER A 1 81 ? -9.187 -9.530 18.670 1.00 84.94 81 SER A C 1
ATOM 686 O O . SER A 1 81 ? -10.228 -9.696 18.038 1.00 84.94 81 SER A O 1
ATOM 688 N N . ALA A 1 82 ? -8.842 -8.350 19.188 1.00 86.38 82 ALA A N 1
ATOM 689 C CA . ALA A 1 82 ? -9.667 -7.153 19.123 1.00 86.38 82 ALA A CA 1
ATOM 690 C C . ALA A 1 82 ? -9.849 -6.660 17.682 1.00 86.38 82 ALA A C 1
ATOM 692 O O . ALA A 1 82 ? -10.973 -6.350 17.291 1.00 86.38 82 ALA A O 1
ATOM 693 N N . ILE A 1 83 ? -8.790 -6.659 16.859 1.00 88.31 83 ILE A N 1
ATOM 694 C CA . ILE A 1 83 ? -8.907 -6.204 15.464 1.00 88.31 83 ILE A CA 1
ATOM 695 C C . ILE A 1 83 ? -9.892 -7.064 14.660 1.00 88.31 83 ILE A C 1
ATOM 697 O O . ILE A 1 83 ? -10.678 -6.520 13.895 1.00 88.31 83 ILE A O 1
ATOM 701 N N . ASN A 1 84 ? -9.932 -8.383 14.880 1.00 85.94 84 ASN A N 1
ATOM 702 C CA . ASN A 1 84 ? -10.868 -9.266 14.179 1.00 85.94 84 ASN A CA 1
ATOM 703 C C . ASN A 1 84 ? -12.328 -8.948 14.529 1.00 85.94 84 ASN A C 1
ATOM 705 O O . ASN A 1 84 ? -13.179 -8.887 13.646 1.00 85.94 84 ASN A O 1
ATOM 709 N N . VAL A 1 85 ? -12.617 -8.702 15.810 1.00 89.25 85 VAL A N 1
ATOM 710 C CA . VAL A 1 85 ? -13.962 -8.309 16.260 1.00 89.25 85 VAL A CA 1
ATOM 711 C C . VAL A 1 85 ? -14.359 -6.955 15.670 1.00 89.25 85 VAL A C 1
ATOM 713 O O . VAL A 1 85 ? -15.500 -6.773 15.248 1.00 89.25 85 VAL A O 1
ATOM 716 N N . LEU A 1 86 ? -13.418 -6.013 15.607 1.00 90.50 86 LEU A N 1
ATOM 717 C CA . LEU A 1 86 ? -13.648 -4.686 15.040 1.00 90.50 86 LEU A CA 1
ATOM 718 C C . LEU A 1 86 ? -13.890 -4.736 13.531 1.00 90.50 86 LEU A C 1
ATOM 720 O O . LEU A 1 86 ? -14.777 -4.038 13.051 1.00 90.50 86 LEU A O 1
ATOM 724 N N . LEU A 1 87 ? -13.177 -5.595 12.797 1.00 88.44 87 LEU A N 1
ATOM 725 C CA . LEU A 1 87 ? -13.404 -5.807 11.365 1.00 88.44 87 LEU A CA 1
ATOM 726 C C . LEU A 1 87 ? -14.812 -6.357 11.086 1.00 88.44 87 LEU A C 1
ATOM 728 O O . LEU A 1 87 ? -15.483 -5.860 10.190 1.00 88.44 87 LEU A O 1
ATOM 732 N N . LEU A 1 88 ? -15.305 -7.301 11.897 1.00 89.06 88 LEU A N 1
ATOM 733 C CA . LEU A 1 88 ? -16.674 -7.825 11.764 1.00 89.06 88 LEU A CA 1
ATOM 734 C C . LEU A 1 88 ? -17.746 -6.757 12.026 1.00 89.06 88 LEU A C 1
ATOM 736 O O . LEU A 1 88 ? -18.794 -6.746 11.385 1.00 89.06 88 LEU A O 1
ATOM 740 N N . ARG A 1 89 ? -17.506 -5.845 12.976 1.00 87.75 89 ARG A N 1
ATOM 741 C CA . ARG A 1 89 ? -18.411 -4.708 13.222 1.00 87.75 89 ARG A CA 1
ATOM 742 C C . ARG A 1 89 ? -18.351 -3.695 12.081 1.00 87.75 89 ARG A C 1
ATOM 744 O O . ARG A 1 89 ? -19.386 -3.179 11.664 1.00 87.75 89 ARG A O 1
ATOM 751 N N . HIS A 1 90 ? -17.149 -3.455 11.561 1.00 89.62 90 HIS A N 1
ATOM 752 C CA . HIS A 1 90 ? -16.890 -2.536 10.459 1.00 89.62 90 HIS A CA 1
ATOM 753 C C . HIS A 1 90 ? -17.585 -2.949 9.157 1.00 89.62 90 HIS A C 1
ATOM 755 O O . HIS A 1 90 ? -17.988 -2.065 8.411 1.00 89.62 90 HIS A O 1
ATOM 761 N N . GLU A 1 91 ? -17.833 -4.243 8.914 1.00 85.19 91 GLU A N 1
ATOM 762 C CA . GLU A 1 91 ? -18.598 -4.716 7.740 1.00 85.19 91 GLU A CA 1
ATOM 763 C C . GLU A 1 91 ? -19.966 -4.032 7.583 1.00 85.19 91 GLU A C 1
ATOM 765 O O . GLU A 1 91 ? -20.468 -3.889 6.469 1.00 85.19 91 GLU A O 1
ATOM 770 N N . ARG A 1 92 ? -20.571 -3.587 8.690 1.00 86.88 92 ARG A N 1
ATOM 771 C CA . ARG A 1 92 ? -21.869 -2.893 8.707 1.00 86.88 92 ARG A CA 1
ATOM 772 C C . ARG A 1 92 ? -21.745 -1.373 8.580 1.00 86.88 92 ARG A C 1
ATOM 774 O O . ARG A 1 92 ? -22.757 -0.681 8.541 1.00 86.88 92 ARG A O 1
ATOM 781 N N . SER A 1 93 ? -20.523 -0.850 8.544 1.00 87.88 93 SER A N 1
ATOM 782 C CA . SER A 1 93 ? -20.219 0.574 8.451 1.00 87.88 93 SER A CA 1
ATOM 783 C C . SER A 1 93 ? -19.783 0.954 7.038 1.00 87.88 93 SER A C 1
ATOM 785 O O . SER A 1 93 ? -19.062 0.229 6.354 1.00 87.88 93 SER A O 1
ATOM 787 N N . SER A 1 94 ? -20.187 2.142 6.599 1.00 86.12 94 SER A N 1
ATOM 788 C CA . SER A 1 94 ? -19.703 2.752 5.357 1.00 86.12 94 SER A CA 1
ATOM 789 C C . SER A 1 94 ? -18.436 3.590 5.558 1.00 86.12 94 SER A C 1
ATOM 791 O O . SER A 1 94 ? -17.823 4.013 4.574 1.00 86.12 94 SER A O 1
ATOM 793 N N . LEU A 1 95 ? -18.030 3.835 6.809 1.00 89.00 95 LEU A N 1
ATOM 794 C CA . LEU A 1 95 ? -16.858 4.643 7.129 1.00 89.00 95 LEU A CA 1
ATOM 795 C C . LEU A 1 95 ? -15.569 3.927 6.701 1.00 89.00 95 LEU A C 1
ATOM 797 O O . LEU A 1 95 ? -15.490 2.704 6.773 1.00 89.00 95 LEU A O 1
ATOM 801 N N . PRO A 1 96 ? -14.508 4.651 6.310 1.00 89.44 96 PRO A N 1
ATOM 802 C CA . PRO A 1 96 ? -13.172 4.070 6.232 1.00 89.44 96 PRO A CA 1
ATOM 803 C C . PRO A 1 96 ? -12.763 3.487 7.589 1.00 89.44 96 PRO A C 1
ATOM 805 O O . PRO A 1 96 ? -13.021 4.114 8.615 1.00 89.44 96 PRO A O 1
ATOM 808 N N . LEU A 1 97 ? -12.081 2.337 7.594 1.00 89.88 97 LEU A N 1
ATOM 809 C CA . LEU A 1 97 ? -11.718 1.620 8.824 1.00 89.88 97 LEU A CA 1
ATOM 810 C C . LEU A 1 97 ? -11.050 2.532 9.866 1.00 89.88 97 LEU A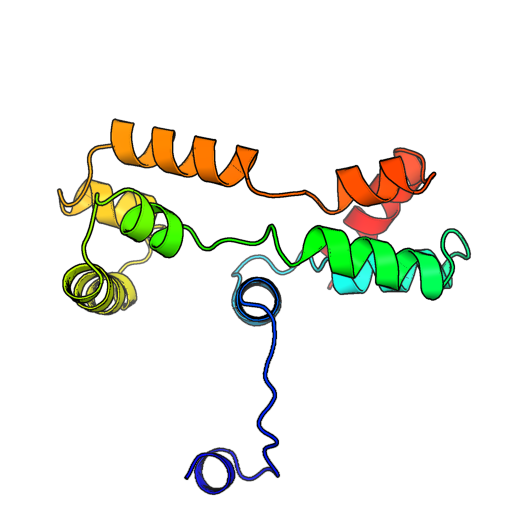 C 1
ATOM 812 O O . LEU A 1 97 ? -11.436 2.511 11.026 1.00 89.88 97 LEU A O 1
ATOM 816 N N . GLY A 1 98 ? -10.104 3.383 9.456 1.00 91.81 98 GLY A N 1
ATOM 817 C CA . GLY A 1 98 ? -9.454 4.330 10.366 1.00 91.81 98 GLY A CA 1
ATOM 818 C C . GLY A 1 98 ? -10.437 5.285 11.053 1.00 91.81 98 GLY A C 1
ATOM 819 O O . GLY A 1 98 ? -10.401 5.422 12.270 1.00 91.81 98 GLY A O 1
ATOM 820 N N . LYS A 1 99 ? -11.369 5.880 10.293 1.00 92.69 99 LYS A N 1
ATOM 821 C CA . LYS A 1 99 ? -12.409 6.763 10.848 1.00 92.69 99 LYS A CA 1
ATOM 822 C C . LYS A 1 99 ? -13.364 6.001 11.760 1.00 92.69 99 LYS A C 1
ATOM 824 O O . LYS A 1 99 ? -13.680 6.489 12.834 1.00 92.69 99 LYS A O 1
ATOM 829 N N . PHE A 1 100 ? -13.775 4.801 11.353 1.00 94.38 100 PHE A N 1
ATOM 830 C CA . PHE A 1 100 ? -14.608 3.924 12.173 1.00 94.38 100 PHE A CA 1
ATOM 831 C C . PHE A 1 100 ? -13.966 3.653 13.541 1.00 94.38 100 PHE A C 1
ATOM 833 O O . PHE A 1 100 ? -14.619 3.825 14.561 1.00 94.38 100 PHE A O 1
ATOM 840 N N . LEU A 1 101 ? -12.67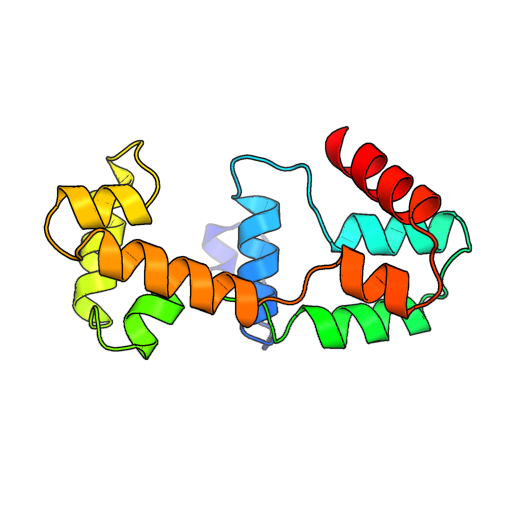6 3.310 13.578 1.00 93.19 101 LEU A N 1
ATOM 841 C CA . LEU A 1 101 ? -11.972 3.035 14.835 1.00 93.19 101 LEU A CA 1
ATOM 842 C C . LEU A 1 101 ? -11.873 4.261 15.753 1.00 93.19 101 LEU A C 1
ATOM 844 O O . LEU A 1 101 ? -11.918 4.101 16.970 1.00 93.19 101 LEU A O 1
ATOM 848 N N . VAL A 1 102 ? -11.762 5.466 15.186 1.00 95.00 102 VAL A N 1
ATOM 849 C CA . VAL A 1 102 ? -11.805 6.717 15.960 1.00 95.00 102 VAL A CA 1
ATOM 850 C C . VAL A 1 102 ? -13.210 6.969 16.508 1.00 95.00 102 VAL A C 1
ATOM 852 O O . VAL A 1 102 ? -13.361 7.271 17.687 1.00 95.00 102 VAL A O 1
ATOM 855 N N . THR A 1 103 ? -14.247 6.799 15.682 1.00 94.06 103 THR A N 1
ATOM 856 C CA . THR A 1 103 ? -15.649 6.980 16.096 1.00 94.06 103 THR A CA 1
ATOM 857 C C . THR A 1 103 ? -16.064 6.002 17.196 1.00 94.06 103 THR A C 1
ATOM 859 O O . THR A 1 103 ? -16.762 6.396 18.123 1.00 94.06 103 THR A O 1
ATOM 862 N N . GLU A 1 104 ? -15.594 4.756 17.140 1.00 91.12 104 GLU A N 1
ATOM 863 C CA . GLU A 1 104 ? -15.839 3.739 18.173 1.00 91.12 104 GLU A CA 1
ATOM 864 C C . GLU A 1 104 ? -14.958 3.919 19.427 1.00 91.12 104 GLU A C 1
ATOM 866 O O . GLU A 1 104 ? -15.025 3.107 20.349 1.00 91.12 104 GLU A O 1
ATOM 871 N N . GLY A 1 105 ? -14.100 4.946 19.474 1.00 91.19 105 GLY A N 1
ATOM 872 C CA . GLY A 1 105 ? -13.226 5.230 20.616 1.00 91.19 105 GLY A CA 1
ATOM 873 C C . GLY A 1 105 ? -12.095 4.217 20.820 1.00 91.19 105 GLY A C 1
ATOM 874 O O . GLY A 1 105 ? -11.495 4.170 21.890 1.00 91.19 105 GLY A O 1
ATOM 875 N N . VAL A 1 106 ? -11.791 3.398 19.809 1.00 92.19 106 VAL A N 1
ATOM 876 C CA . VAL A 1 106 ? -10.739 2.372 19.882 1.00 92.19 106 VAL A CA 1
ATOM 877 C C . VAL A 1 106 ? -9.351 2.999 19.784 1.00 92.19 106 VAL A C 1
ATOM 879 O O . VAL A 1 106 ? -8.415 2.542 20.434 1.00 92.19 106 VAL A O 1
ATOM 882 N N . ILE A 1 107 ? -9.211 4.032 18.953 1.00 93.12 107 ILE A N 1
ATOM 883 C CA . ILE A 1 107 ? -7.975 4.802 18.788 1.00 93.12 107 ILE A CA 1
ATOM 884 C C . ILE A 1 107 ? -8.291 6.298 18.781 1.00 93.12 107 ILE A C 1
ATOM 886 O O . ILE A 1 107 ? -9.389 6.705 18.407 1.00 93.12 107 ILE A O 1
ATOM 890 N N . SER A 1 108 ? -7.319 7.132 19.149 1.00 94.44 108 SER A N 1
ATOM 891 C CA . SER A 1 108 ? -7.432 8.583 18.977 1.00 94.44 108 SER A CA 1
ATOM 892 C C . SER A 1 108 ? -7.199 8.997 17.518 1.00 94.44 108 SER A C 1
ATOM 894 O O . SER A 1 108 ? -6.562 8.272 16.748 1.00 94.44 108 SER A O 1
ATOM 896 N N . GLN A 1 109 ? -7.659 10.196 17.145 1.00 95.81 109 GLN A N 1
ATOM 897 C CA . GLN A 1 109 ? -7.332 10.792 15.844 1.00 95.81 109 GLN A CA 1
ATOM 898 C C . GLN A 1 109 ? -5.811 10.949 15.665 1.00 95.81 109 GLN A C 1
ATOM 900 O O . GLN A 1 109 ? -5.277 10.600 14.619 1.00 95.81 109 GLN A O 1
ATOM 905 N N . GLU A 1 110 ? -5.097 11.348 16.721 1.00 95.38 110 GLU A N 1
ATOM 906 C CA . GLU A 1 110 ? -3.630 11.417 16.732 1.00 95.38 110 GLU A CA 1
ATOM 907 C C . GLU A 1 110 ? -2.981 10.059 16.405 1.00 95.38 110 GLU A C 1
ATOM 909 O O . GLU A 1 110 ? -2.044 9.977 15.610 1.00 95.38 110 GLU A O 1
ATOM 914 N N . THR A 1 111 ? -3.512 8.970 16.971 1.00 93.31 111 THR A N 1
ATOM 915 C CA . THR A 1 111 ? -3.034 7.610 16.681 1.00 93.31 111 THR A CA 1
ATOM 916 C C . THR A 1 111 ? -3.272 7.251 15.218 1.00 93.31 111 THR A C 1
ATOM 918 O O . THR A 1 111 ? -2.380 6.709 14.565 1.00 93.31 111 THR A O 1
ATOM 921 N N . LEU A 1 112 ? -4.457 7.568 14.686 1.00 94.62 112 LEU A N 1
ATOM 922 C CA . LEU A 1 112 ? -4.776 7.358 13.276 1.00 94.62 112 LEU A CA 1
ATOM 923 C C . LEU A 1 112 ? -3.779 8.095 12.369 1.00 94.62 112 LEU A C 1
ATOM 925 O O . LEU A 1 112 ? -3.204 7.480 11.470 1.00 94.62 112 LEU A O 1
ATOM 929 N N . ASP A 1 113 ? -3.531 9.375 12.633 1.00 94.88 113 ASP A N 1
ATOM 930 C CA . ASP A 1 113 ? -2.643 10.213 11.823 1.00 94.88 113 ASP A CA 1
ATOM 931 C C . ASP A 1 113 ? -1.190 9.722 11.872 1.00 94.88 113 ASP A C 1
ATOM 933 O O . ASP A 1 113 ? -0.509 9.639 10.841 1.00 94.88 113 ASP A O 1
ATOM 937 N N . ARG A 1 114 ? -0.724 9.308 13.056 1.00 92.94 114 ARG A N 1
ATOM 938 C CA . ARG A 1 114 ? 0.606 8.719 13.237 1.00 92.94 114 ARG A CA 1
ATOM 939 C C . ARG A 1 114 ? 0.759 7.417 12.456 1.00 92.94 114 ARG A C 1
ATOM 941 O O . ARG A 1 114 ? 1.751 7.235 11.753 1.00 92.94 114 ARG A O 1
ATOM 948 N N . VAL A 1 115 ? -0.226 6.524 12.536 1.00 92.50 115 VAL A N 1
ATOM 949 C CA . VAL A 1 115 ? -0.208 5.236 11.825 1.00 92.50 115 VAL A CA 1
ATOM 950 C C . VAL A 1 115 ? -0.229 5.442 10.314 1.00 92.50 115 VAL A C 1
ATOM 952 O O . VAL A 1 115 ? 0.529 4.785 9.606 1.00 92.50 115 VAL A O 1
ATOM 955 N N . LEU A 1 116 ? -1.057 6.360 9.806 1.00 92.38 116 LEU A N 1
ATOM 956 C CA . LEU A 1 116 ? -1.096 6.690 8.378 1.00 92.38 116 LEU A CA 1
ATOM 957 C C . LEU A 1 116 ? 0.217 7.314 7.895 1.00 92.38 116 LEU A C 1
ATOM 959 O O . LEU A 1 116 ? 0.614 7.115 6.749 1.00 92.38 116 LEU A O 1
ATOM 963 N N . THR A 1 117 ? 0.907 8.062 8.751 1.00 93.75 117 THR A N 1
ATOM 964 C CA . THR A 1 117 ? 2.232 8.611 8.439 1.00 93.75 117 THR A CA 1
ATOM 965 C C . THR A 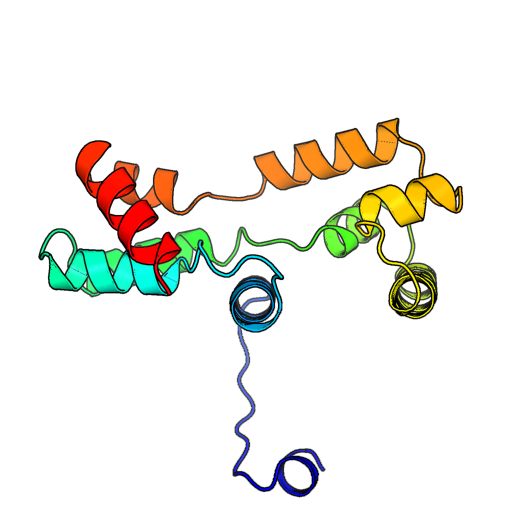1 117 ? 3.274 7.503 8.339 1.00 93.75 117 THR A C 1
ATOM 967 O O . THR A 1 117 ? 3.883 7.360 7.284 1.00 93.75 117 THR A O 1
ATOM 970 N N . ILE A 1 118 ? 3.364 6.629 9.344 1.00 92.19 118 ILE A N 1
ATOM 971 C CA . ILE A 1 118 ? 4.254 5.456 9.317 1.00 92.19 118 ILE A CA 1
ATOM 972 C C . ILE A 1 118 ? 3.948 4.562 8.110 1.00 92.19 118 ILE A C 1
ATOM 974 O O . ILE A 1 118 ? 4.853 4.082 7.434 1.00 92.19 118 ILE A O 1
ATOM 978 N N . GLN A 1 119 ? 2.666 4.347 7.804 1.00 90.69 119 GLN A N 1
ATOM 979 C CA . GLN A 1 119 ? 2.263 3.575 6.635 1.00 90.69 119 GLN A CA 1
ATOM 980 C C . GLN A 1 119 ? 2.814 4.185 5.346 1.00 90.69 119 GLN A C 1
ATOM 982 O O . GLN A 1 119 ? 3.380 3.458 4.538 1.00 90.69 119 GLN A O 1
ATOM 987 N N . ARG A 1 120 ? 2.675 5.501 5.160 1.00 89.94 120 ARG A N 1
ATOM 988 C CA . ARG A 1 120 ? 3.193 6.196 3.974 1.00 89.94 120 ARG A CA 1
ATOM 989 C C . ARG A 1 120 ? 4.715 6.128 3.877 1.00 89.94 120 ARG A C 1
ATOM 991 O O . ARG A 1 120 ? 5.219 5.941 2.781 1.00 89.94 120 ARG A O 1
ATOM 998 N N . GLU A 1 121 ? 5.425 6.244 4.995 1.00 91.38 121 GLU A N 1
ATOM 999 C CA . GLU A 1 121 ? 6.893 6.181 5.034 1.00 91.38 121 GLU A CA 1
ATOM 1000 C C . GLU A 1 121 ? 7.433 4.784 4.712 1.00 91.38 121 GLU A C 1
ATOM 1002 O O . GLU A 1 121 ? 8.432 4.645 4.010 1.00 91.38 121 GLU A O 1
ATOM 1007 N N . LEU A 1 122 ? 6.770 3.738 5.211 1.00 89.56 122 LEU A N 1
ATOM 1008 C CA . LEU A 1 122 ? 7.171 2.353 4.962 1.00 89.56 122 LEU A CA 1
ATOM 1009 C C . LEU A 1 122 ? 6.771 1.862 3.570 1.00 89.56 122 LEU A C 1
ATOM 1011 O O . LEU A 1 122 ? 7.361 0.902 3.069 1.00 89.56 122 LEU A O 1
ATOM 1015 N N . GLN A 1 123 ? 5.743 2.462 2.968 1.00 89.62 123 GLN A N 1
ATOM 1016 C CA . GLN A 1 123 ? 5.258 2.053 1.662 1.00 89.62 123 GLN A CA 1
ATOM 1017 C C . GLN A 1 123 ? 6.080 2.660 0.532 1.00 89.62 123 GLN A C 1
ATOM 1019 O O . GLN A 1 123 ? 6.166 3.871 0.362 1.00 89.62 123 GLN A O 1
ATOM 1024 N N . VAL A 1 124 ? 6.594 1.784 -0.325 1.00 91.75 124 VAL A N 1
ATOM 1025 C CA . VAL A 1 124 ? 7.216 2.194 -1.582 1.00 91.75 124 VAL A CA 1
ATOM 1026 C C . VAL A 1 124 ? 6.133 2.365 -2.646 1.00 91.75 124 VAL A C 1
ATOM 1028 O O . VAL A 1 124 ? 5.286 1.481 -2.828 1.00 91.75 124 VAL A O 1
ATOM 1031 N N . SER A 1 125 ? 6.158 3.500 -3.348 1.00 91.44 125 SER A N 1
ATOM 1032 C CA . SER A 1 125 ? 5.236 3.797 -4.447 1.00 91.44 125 SER A CA 1
ATOM 1033 C C . SER A 1 125 ? 5.762 3.249 -5.775 1.00 91.44 125 SER A C 1
ATOM 1035 O O . SER A 1 125 ? 6.973 3.230 -6.009 1.00 91.44 125 SER A O 1
ATOM 1037 N N . MET A 1 126 ? 4.863 2.812 -6.661 1.00 93.12 126 MET A N 1
ATOM 1038 C CA . MET A 1 126 ? 5.264 2.303 -7.979 1.00 93.12 126 MET A CA 1
ATOM 1039 C C . MET A 1 126 ? 5.909 3.410 -8.819 1.00 93.12 126 MET A C 1
ATOM 1041 O O . MET A 1 126 ? 6.940 3.191 -9.444 1.00 93.12 126 MET A O 1
ATOM 1045 N N . GLN A 1 127 ? 5.370 4.624 -8.729 1.00 92.81 127 GLN A N 1
ATOM 1046 C CA . GLN A 1 127 ? 5.883 5.828 -9.375 1.00 92.81 127 GLN A CA 1
ATOM 1047 C C . GLN A 1 127 ? 7.363 6.053 -9.048 1.00 92.81 127 GLN A C 1
ATOM 1049 O O . GLN A 1 127 ? 8.183 6.215 -9.948 1.00 92.81 127 GLN A O 1
ATOM 1054 N N . SER A 1 128 ? 7.728 5.993 -7.761 1.00 93.75 128 SER A N 1
ATOM 1055 C CA . SER A 1 128 ? 9.116 6.205 -7.331 1.00 93.75 128 SER A CA 1
ATOM 1056 C C . SER A 1 128 ? 10.075 5.154 -7.896 1.00 93.75 128 SER A C 1
ATOM 1058 O O . SER A 1 128 ? 11.205 5.478 -8.260 1.00 93.75 128 SER A O 1
ATOM 1060 N N . LEU A 1 129 ? 9.621 3.903 -8.016 1.00 96.19 129 LEU A N 1
ATOM 1061 C CA . LEU A 1 129 ? 10.422 2.816 -8.569 1.00 96.19 129 LEU A CA 1
ATOM 1062 C C . LEU A 1 129 ? 10.573 2.924 -10.087 1.00 96.19 129 LEU A C 1
ATOM 1064 O O . LEU A 1 129 ? 11.656 2.651 -10.595 1.00 96.19 129 LEU A O 1
ATOM 1068 N N . LEU A 1 130 ? 9.526 3.348 -10.796 1.00 96.19 130 LEU A N 1
ATOM 1069 C CA . LEU A 1 130 ? 9.569 3.580 -12.240 1.00 96.19 130 LEU A CA 1
ATOM 1070 C C . LEU A 1 130 ? 10.533 4.719 -12.595 1.00 96.19 130 LEU A C 1
ATOM 1072 O O . LEU A 1 130 ? 11.388 4.540 -13.460 1.00 96.19 130 LEU A O 1
ATOM 1076 N N . LEU A 1 131 ? 10.470 5.841 -11.870 1.00 96.19 131 LEU A N 1
ATOM 1077 C CA . LEU A 1 131 ? 11.418 6.949 -12.036 1.00 96.19 131 LEU A CA 1
ATOM 1078 C C . LEU A 1 131 ? 12.860 6.494 -11.776 1.00 96.19 131 LEU A C 1
ATOM 1080 O O . LEU A 1 131 ? 13.765 6.764 -12.562 1.00 96.19 131 LEU A O 1
ATOM 1084 N N . LYS A 1 132 ? 13.078 5.731 -10.697 1.00 95.88 132 LYS A N 1
ATOM 1085 C CA . LYS A 1 132 ? 14.395 5.163 -10.373 1.00 95.88 132 LYS A CA 1
ATOM 1086 C C . LYS A 1 132 ? 14.894 4.178 -11.438 1.00 95.88 132 LYS A C 1
ATOM 1088 O O . LYS A 1 132 ? 16.102 4.026 -11.598 1.00 95.88 132 LYS A O 1
ATOM 1093 N N . ALA A 1 133 ? 13.987 3.514 -12.151 1.00 94.88 133 ALA A N 1
ATOM 1094 C CA . ALA A 1 133 ? 14.308 2.604 -13.246 1.00 94.88 133 ALA A CA 1
ATOM 1095 C C . ALA A 1 133 ? 14.604 3.319 -14.578 1.00 94.88 133 ALA A C 1
ATOM 1097 O O . ALA A 1 133 ? 14.969 2.648 -15.542 1.00 94.88 133 ALA A O 1
ATOM 1098 N N . GLY A 1 134 ? 14.494 4.652 -14.623 1.00 94.88 134 GLY A N 1
ATOM 1099 C CA . GLY A 1 134 ? 14.860 5.472 -15.778 1.00 94.88 134 GLY A CA 1
ATOM 1100 C C . GLY A 1 134 ? 13.681 6.034 -16.572 1.00 94.88 134 GLY A C 1
ATOM 1101 O O . GLY A 1 134 ? 13.917 6.675 -17.592 1.00 94.88 134 GLY A O 1
ATOM 1102 N N . LEU A 1 135 ? 12.436 5.830 -16.126 1.00 96.88 135 LEU A N 1
ATOM 1103 C CA . LEU A 1 135 ? 11.289 6.497 -16.743 1.00 96.88 135 LEU A CA 1
ATOM 1104 C C . LEU A 1 135 ? 11.264 7.970 -16.338 1.00 96.88 135 LEU A C 1
ATOM 1106 O O . LEU A 1 135 ? 11.639 8.332 -15.223 1.00 96.88 135 LEU A O 1
ATOM 1110 N N . ASN A 1 136 ? 10.785 8.820 -17.236 1.00 96.81 136 ASN A N 1
ATOM 1111 C CA . ASN A 1 136 ? 10.535 10.222 -16.931 1.00 96.81 136 ASN A CA 1
ATOM 1112 C C . ASN A 1 136 ? 9.109 10.431 -16.382 1.00 96.81 136 ASN A C 1
ATOM 1114 O O . ASN A 1 136 ? 8.262 9.536 -16.404 1.00 96.81 136 ASN A O 1
ATOM 1118 N N . THR A 1 137 ? 8.840 11.633 -15.873 1.00 95.19 137 THR A N 1
ATOM 1119 C CA . THR A 1 137 ? 7.546 11.980 -15.268 1.00 95.19 137 THR A CA 1
ATOM 1120 C C . THR A 1 137 ? 6.379 11.865 -16.253 1.00 95.19 137 THR A C 1
ATOM 1122 O O . THR A 1 137 ? 5.293 11.464 -15.848 1.00 95.19 137 THR A O 1
ATOM 1125 N N . GLU A 1 138 ? 6.594 12.173 -17.534 1.00 95.62 138 GLU A N 1
ATOM 1126 C 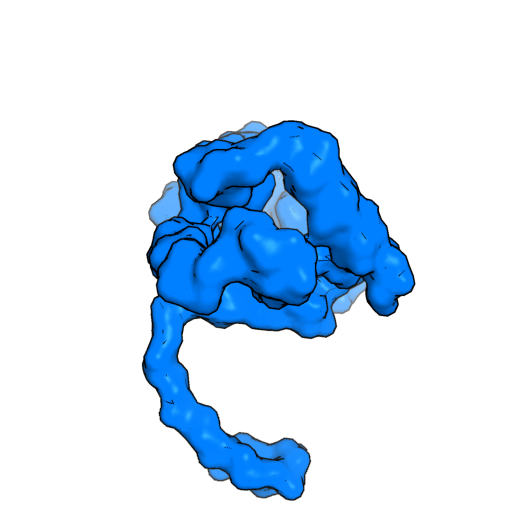CA . GLU A 1 138 ? 5.557 12.091 -18.573 1.00 95.62 138 GLU A CA 1
ATOM 1127 C C . GLU A 1 138 ? 5.168 10.636 -18.852 1.00 95.62 138 GLU A C 1
ATOM 1129 O O . GLU A 1 138 ? 3.986 10.306 -18.879 1.00 95.62 138 GLU A O 1
ATOM 1134 N N . GLN A 1 139 ? 6.157 9.746 -18.961 1.00 95.12 139 GLN A N 1
ATOM 1135 C CA . GLN A 1 139 ? 5.954 8.307 -19.120 1.00 95.12 139 GLN A CA 1
ATOM 1136 C C . GLN A 1 139 ? 5.217 7.714 -17.917 1.00 95.12 139 GLN A C 1
ATOM 1138 O O . GLN A 1 139 ? 4.303 6.912 -18.087 1.00 95.12 139 GLN A O 1
ATOM 1143 N N . VAL A 1 140 ? 5.581 8.113 -16.693 1.00 94.19 140 VAL A N 1
ATOM 1144 C CA . VAL A 1 140 ? 4.883 7.650 -15.483 1.00 94.19 140 VAL A CA 1
ATOM 1145 C C . VAL A 1 140 ? 3.438 8.145 -15.462 1.00 94.19 140 VAL A C 1
ATOM 1147 O O . VAL A 1 140 ? 2.542 7.335 -15.237 1.00 94.19 140 VAL A O 1
ATOM 1150 N N . ALA A 1 141 ? 3.201 9.426 -15.752 1.00 92.19 141 ALA A N 1
ATOM 1151 C CA . ALA A 1 141 ? 1.853 9.987 -15.811 1.00 92.19 141 ALA A CA 1
ATOM 1152 C C . ALA A 1 141 ? 0.993 9.300 -16.884 1.00 92.19 141 ALA A C 1
ATOM 1154 O O . ALA A 1 141 ? -0.185 9.023 -16.655 1.00 92.19 141 ALA A O 1
ATOM 1155 N N . GLN A 1 142 ? 1.587 8.956 -18.032 1.00 93.06 142 GLN A N 1
ATOM 1156 C CA . GLN A 1 142 ? 0.906 8.189 -19.070 1.00 93.06 142 GLN A CA 1
ATOM 1157 C C . GLN A 1 142 ? 0.455 6.817 -18.542 1.00 93.06 142 GLN A C 1
ATOM 1159 O O . GLN A 1 142 ? -0.723 6.482 -18.659 1.00 93.06 142 GLN A O 1
ATOM 1164 N N . LEU A 1 143 ? 1.342 6.056 -17.890 1.00 91.25 143 LEU A N 1
ATOM 1165 C CA . LEU A 1 143 ? 0.993 4.751 -17.304 1.00 91.25 143 LEU A CA 1
ATOM 1166 C C . LEU A 1 143 ? -0.093 4.848 -16.228 1.00 91.25 143 LEU A C 1
ATOM 1168 O O . LEU A 1 143 ? -0.881 3.915 -16.071 1.00 91.25 143 LEU A O 1
ATOM 1172 N N . GLU A 1 144 ? -0.121 5.939 -15.464 1.00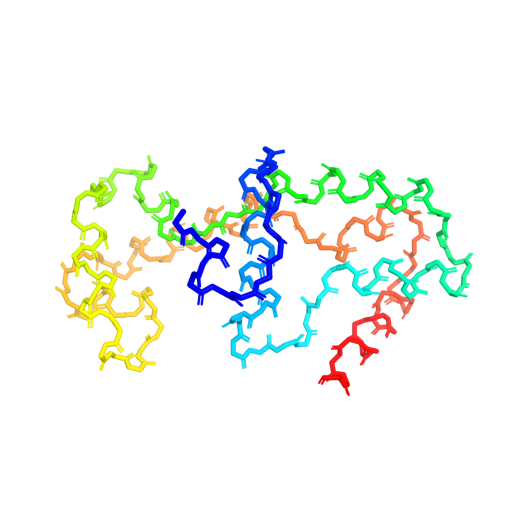 88.94 144 GLU A N 1
ATOM 1173 C CA . GLU A 1 144 ? -1.170 6.198 -14.475 1.00 88.94 144 GLU A CA 1
ATOM 1174 C C . GLU A 1 144 ? -2.517 6.439 -15.156 1.00 88.94 144 GLU A C 1
ATOM 1176 O O . GLU A 1 144 ? -3.488 5.767 -14.820 1.00 88.94 144 GLU A O 1
ATOM 1181 N N . SER A 1 145 ? -2.564 7.309 -16.169 1.00 86.81 145 SER A N 1
ATOM 1182 C CA . SER A 1 145 ? -3.796 7.580 -16.921 1.00 86.81 145 SER A CA 1
ATOM 1183 C C . SER A 1 145 ? -4.357 6.345 -17.635 1.00 86.81 145 SER A C 1
ATOM 1185 O O . SER A 1 145 ? -5.567 6.133 -17.642 1.00 86.81 145 SER A O 1
ATOM 1187 N N . GLU A 1 146 ? -3.487 5.485 -18.175 1.00 85.94 146 GLU A N 1
ATOM 1188 C CA . GLU A 1 146 ? -3.883 4.211 -18.787 1.00 85.94 146 GLU A CA 1
ATOM 1189 C C . GLU A 1 146 ? -4.482 3.241 -17.754 1.00 85.94 146 GLU A C 1
ATOM 1191 O O . GLU A 1 146 ? -5.331 2.425 -18.098 1.00 85.94 146 GLU A O 1
ATOM 1196 N N . ASN A 1 147 ? -4.073 3.345 -16.485 1.00 75.50 147 ASN A N 1
ATOM 1197 C CA . ASN A 1 147 ? -4.595 2.527 -15.388 1.00 75.50 147 ASN A CA 1
ATOM 1198 C C . ASN A 1 147 ? -5.898 3.054 -14.781 1.00 75.50 147 ASN A C 1
ATOM 1200 O O . ASN A 1 147 ? -6.600 2.298 -14.116 1.00 75.50 147 ASN A O 1
ATOM 1204 N N . GLU A 1 148 ? -6.231 4.328 -14.982 1.00 65.69 148 GLU A N 1
ATOM 1205 C CA . GLU A 1 148 ? -7.479 4.920 -14.488 1.00 65.69 148 GLU A CA 1
ATOM 1206 C C . GLU A 1 148 ? -8.696 4.595 -15.377 1.00 65.69 148 GLU A C 1
ATOM 1208 O O . GLU A 1 148 ? -9.833 4.794 -14.945 1.00 65.69 148 GLU A O 1
ATOM 1213 N N . GLY A 1 149 ? -8.469 4.091 -16.597 1.00 53.03 149 GLY A N 1
ATOM 1214 C CA . GLY A 1 149 ? -9.488 3.875 -17.632 1.00 53.03 149 GLY A CA 1
ATOM 1215 C C . GLY A 1 149 ? -10.193 2.507 -17.669 1.00 53.03 149 GLY A C 1
ATOM 1216 O O . GLY A 1 149 ? -11.058 2.332 -18.528 1.00 53.03 149 GLY A O 1
ATOM 1217 N N . GLU A 1 150 ? -9.866 1.560 -16.778 1.00 45.34 150 GLU A N 1
ATOM 1218 C CA . GLU A 1 150 ? -10.471 0.204 -16.686 1.00 45.34 150 GLU A CA 1
ATOM 1219 C C . GLU A 1 150 ? -11.271 -0.036 -15.386 1.00 45.34 150 GLU A C 1
ATOM 1221 O O . GLU A 1 150 ? -12.320 -0.728 -15.448 1.00 45.34 150 GLU A O 1
#

Sequence (150 aa):
ALTRKVGRKVRYVIVLRGQIVTGLRHWYARRRGHDPRAMLYNAVQHQWLTEQQTGEIWRQYVPHQFLFAEILTTLGHINRSAINVLLLRHERSSLPLGKFLVTEGVISQETLDRVLTIQRELQVSMQSLLLKAGLNTEQVAQLESENEGE

Secondary structure (DSSP, 8-state):
-HHHHHTS--------HHHHHHHHHHHH-S--S--HHHHHHHHHHTTSS-HHHHHHHHHHHGGG---HHHHHHHTTSS-HHHHHHHHHHHTT--S-HHHHHHHTTSS-HHHHHHHHHHHHHHPPPHHHHHHHTT--HHHHHHHHHHHHT-

Radius of gyration: 18.12 Å; Cα contacts (8 Å, |Δi|>4): 110; chains: 1; bounding box: 37×40×45 Å

InterPro domains:
  IPR037257 Type II secretion system protein GspE, N-terminal superfamily [SSF160246] (93-139)

Mean predicted aligned error: 5.65 Å

Nearest PDB structures (foldseek):
  8pfa-assembly1_B  TM=8.488E-01  e=7.170E-01  Thermus thermophilus HB27
  5htl-assembly1_B  TM=8.218E-01  e=1.236E+00  Vibrio cholerae
  7lkm-assembly2_B  TM=8.016E-01  e=1.434E+00  Xanthomonas citri pv. citri str. 306